Protein AF-A0A3B8WE90-F1 (afdb_monomer)

Solvent-accessible surface area (backbone atoms only — not comparable to full-atom values): 5217 Å² total; per-residue (Å²): 135,78,49,83,34,57,52,64,42,80,74,46,72,51,70,31,53,93,57,35,72,48,74,60,96,88,43,71,44,41,44,30,62,76,60,67,66,34,59,79,76,28,55,86,54,59,75,31,76,51,73,44,71,46,66,55,97,86,44,59,89,65,79,50,76,38,60,92,82,76,94,84,82,86,84,88,72,91,130

Foldseek 3Di:
DFAAFFDFDFPDKDWCPPQWDDDDPRDIDGLCVVVQVDVVVSVVCHRHIDTDGDDDPPTDPGTGGRDDDDDDDDDDHDD

Structure (mmCIF, N/CA/C/O backbone):
data_AF-A0A3B8WE90-F1
#
_entry.id   AF-A0A3B8WE90-F1
#
loop_
_atom_site.group_PDB
_atom_site.id
_atom_site.type_symbol
_atom_site.label_atom_id
_atom_site.label_alt_id
_atom_site.label_comp_id
_atom_site.label_asym_id
_atom_site.label_entity_id
_atom_site.label_seq_id
_atom_site.pdbx_PDB_ins_code
_atom_site.Cartn_x
_atom_site.Cartn_y
_ato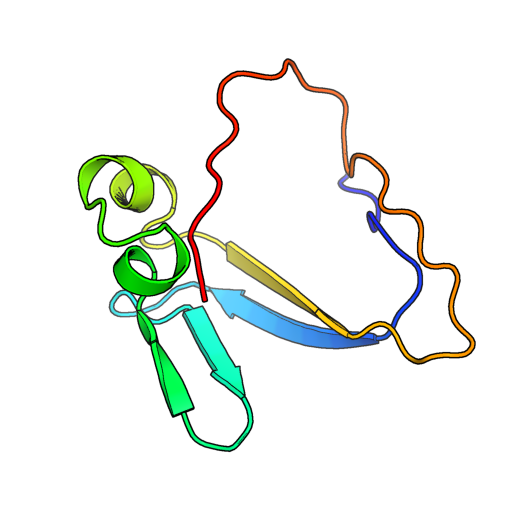m_site.Cartn_z
_atom_site.occupancy
_atom_site.B_iso_or_equiv
_atom_site.auth_seq_id
_atom_site.auth_comp_id
_atom_site.auth_asym_id
_atom_site.auth_atom_id
_atom_site.pdbx_PDB_model_num
ATOM 1 N N . THR A 1 1 ? -8.842 -14.620 -9.611 1.00 88.31 1 THR A N 1
ATOM 2 C CA . THR A 1 1 ? -8.477 -14.553 -8.182 1.00 88.31 1 THR A CA 1
ATOM 3 C C . THR A 1 1 ? -7.298 -13.625 -8.026 1.00 88.31 1 THR A C 1
ATOM 5 O 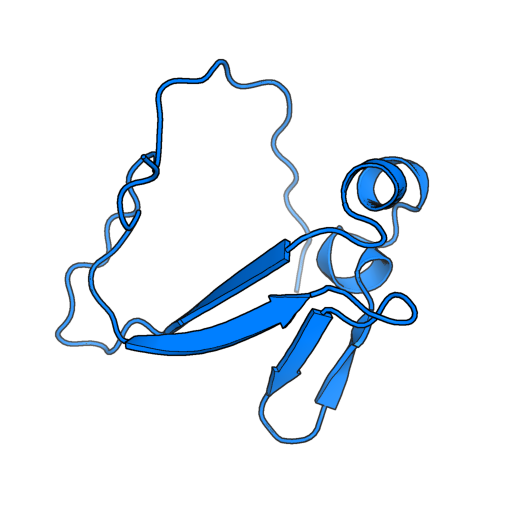O . THR A 1 1 ? -6.439 -13.646 -8.900 1.00 88.31 1 THR A O 1
ATOM 8 N N . LEU A 1 2 ? -7.277 -12.811 -6.971 1.00 94.25 2 LEU A N 1
ATOM 9 C CA . LEU A 1 2 ? -6.119 -12.001 -6.586 1.00 94.25 2 LEU A CA 1
ATOM 10 C C . LEU A 1 2 ? -5.316 -12.750 -5.517 1.00 94.25 2 LEU A C 1
ATOM 12 O O . LEU A 1 2 ? -5.911 -13.395 -4.652 1.00 94.25 2 LEU A O 1
ATOM 16 N N . THR A 1 3 ? -3.991 -12.671 -5.581 1.00 96.75 3 THR A N 1
ATOM 17 C CA . THR A 1 3 ? -3.093 -13.257 -4.573 1.00 96.75 3 THR A CA 1
ATOM 18 C C . THR A 1 3 ? -2.631 -12.175 -3.599 1.00 96.75 3 THR A C 1
ATOM 20 O O . THR A 1 3 ? -2.488 -11.019 -3.993 1.00 96.75 3 THR A O 1
ATOM 23 N N . SER A 1 4 ? -2.376 -12.531 -2.334 1.00 96.75 4 SER A N 1
ATOM 24 C CA . SER A 1 4 ? -1.764 -11.590 -1.387 1.00 96.75 4 SER A CA 1
ATOM 25 C C . SER A 1 4 ? -0.395 -11.129 -1.908 1.00 96.75 4 SER A C 1
ATOM 27 O O . SER A 1 4 ? 0.409 -11.981 -2.295 1.00 96.75 4 SER A O 1
ATOM 29 N N . PRO A 1 5 ? -0.100 -9.818 -1.918 1.00 97.38 5 PRO A N 1
ATOM 30 C CA . PRO A 1 5 ? 1.175 -9.314 -2.419 1.00 97.38 5 PRO A CA 1
ATOM 31 C C . PRO A 1 5 ? 2.335 -9.489 -1.426 1.00 97.38 5 PRO A C 1
ATOM 33 O O . PRO A 1 5 ? 3.492 -9.315 -1.805 1.00 97.38 5 PRO A O 1
ATOM 36 N N . VAL A 1 6 ? 2.052 -9.765 -0.150 1.00 97.62 6 VAL A N 1
ATOM 37 C CA . VAL A 1 6 ? 3.041 -9.726 0.939 1.00 97.62 6 VAL A CA 1
ATOM 38 C C . VAL A 1 6 ? 2.635 -10.670 2.082 1.00 97.62 6 VAL A C 1
ATOM 40 O O . VAL A 1 6 ? 1.445 -10.961 2.252 1.00 97.62 6 VAL A O 1
ATOM 43 N N . ASP A 1 7 ? 3.619 -11.088 2.885 1.00 97.12 7 ASP A N 1
ATOM 44 C CA . ASP A 1 7 ? 3.408 -11.718 4.192 1.00 97.12 7 ASP A CA 1
ATOM 45 C C . ASP A 1 7 ? 3.060 -10.673 5.261 1.00 97.12 7 ASP A C 1
ATOM 47 O O . ASP A 1 7 ? 3.793 -9.708 5.474 1.00 97.12 7 ASP A O 1
ATOM 51 N N . GLY A 1 8 ? 1.955 -10.868 5.975 1.00 95.62 8 GLY A N 1
ATOM 52 C CA . GLY A 1 8 ? 1.550 -9.957 7.038 1.00 95.62 8 GLY A CA 1
ATOM 53 C C . GLY A 1 8 ? 0.144 -10.238 7.542 1.00 95.62 8 GLY A C 1
ATOM 54 O O . GLY A 1 8 ? -0.430 -11.300 7.295 1.00 95.62 8 GLY A O 1
ATOM 55 N N . ALA A 1 9 ? -0.424 -9.264 8.245 1.00 95.56 9 ALA A N 1
ATOM 56 C CA . ALA A 1 9 ? -1.795 -9.316 8.734 1.00 95.56 9 ALA A CA 1
ATOM 57 C C . ALA A 1 9 ? -2.651 -8.245 8.054 1.00 95.56 9 ALA A C 1
ATOM 59 O O . ALA A 1 9 ? -2.215 -7.105 7.884 1.00 95.56 9 ALA A O 1
ATOM 60 N N . ILE A 1 10 ? -3.892 -8.591 7.70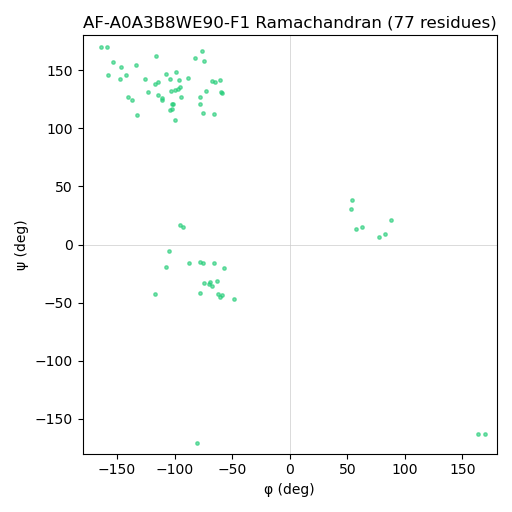2 1.00 93.50 10 ILE A N 1
ATOM 61 C CA . ILE A 1 10 ? -4.876 -7.598 7.261 1.00 93.50 10 ILE A CA 1
ATOM 62 C C . ILE A 1 10 ? -5.176 -6.691 8.455 1.00 93.50 10 ILE A C 1
ATOM 64 O O . ILE A 1 10 ? -5.763 -7.129 9.442 1.00 93.50 10 ILE A O 1
ATOM 68 N N . SER A 1 11 ? -4.761 -5.430 8.358 1.00 89.44 11 SER A N 1
ATOM 69 C CA . SER A 1 11 ? -5.092 -4.400 9.342 1.00 89.44 11 SER A CA 1
ATOM 70 C C . SER A 1 11 ? -6.516 -3.897 9.133 1.00 89.44 11 SER A C 1
ATOM 72 O O . SER A 1 11 ? -7.238 -3.668 10.098 1.00 89.44 11 SER A O 1
ATOM 74 N N . GLN A 1 12 ? -6.913 -3.705 7.874 1.00 87.81 12 GLN A N 1
ATOM 75 C CA . GLN A 1 12 ? -8.253 -3.274 7.490 1.00 87.81 12 GLN A CA 1
ATOM 76 C C . GLN A 1 12 ? -8.520 -3.687 6.039 1.00 87.81 12 GLN A C 1
ATOM 78 O O . GLN A 1 12 ? -7.604 -3.703 5.219 1.00 87.81 12 GLN A O 1
ATOM 83 N N . ILE A 1 13 ? -9.764 -4.035 5.725 1.00 91.44 13 ILE A N 1
ATOM 84 C CA . ILE A 1 13 ? -10.223 -4.349 4.369 1.00 91.44 13 ILE A CA 1
ATOM 85 C C . ILE A 1 13 ? -11.683 -3.918 4.241 1.00 91.44 13 ILE A C 1
ATOM 87 O O . ILE A 1 13 ? -12.443 -4.046 5.203 1.00 91.44 13 ILE A O 1
ATOM 91 N N . GLY A 1 14 ? -12.078 -3.391 3.087 1.00 89.81 14 GLY A N 1
ATOM 92 C CA . GLY A 1 14 ? -13.461 -2.988 2.857 1.00 89.81 14 GLY A CA 1
ATOM 93 C C . GLY A 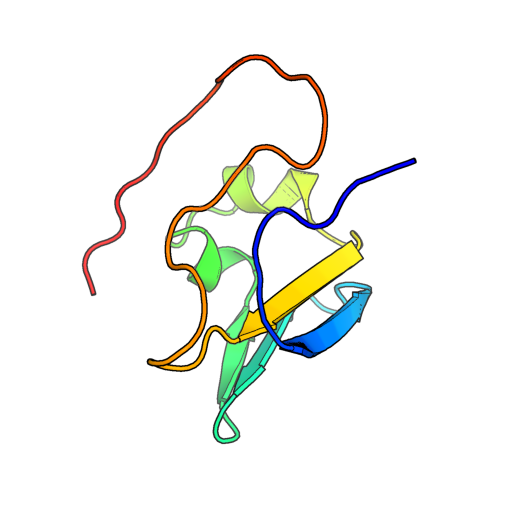1 14 ? -13.633 -2.056 1.668 1.00 89.81 14 GLY A C 1
ATOM 94 O O . GLY A 1 14 ? -12.755 -1.944 0.817 1.00 89.81 14 GLY A O 1
ATOM 95 N N . GLN A 1 15 ? -14.782 -1.388 1.631 1.00 90.50 15 GLN A N 1
ATOM 96 C CA . GLN A 1 15 ? -15.109 -0.390 0.617 1.00 90.50 15 GLN A CA 1
ATOM 97 C C . GLN A 1 15 ? -14.626 0.999 1.037 1.00 90.50 15 GLN A C 1
ATOM 99 O O . GLN A 1 15 ? -14.707 1.375 2.210 1.00 90.50 15 GLN A O 1
ATOM 104 N N . ILE A 1 16 ? -14.154 1.771 0.066 1.00 88.19 16 ILE A N 1
ATOM 105 C CA . ILE A 1 16 ? -13.841 3.187 0.216 1.00 88.19 16 ILE A CA 1
ATOM 106 C C . ILE A 1 16 ? -15.174 3.934 0.238 1.00 88.19 16 ILE A C 1
ATOM 108 O O . ILE A 1 16 ? -15.889 3.972 -0.760 1.00 88.19 16 ILE A O 1
ATOM 112 N N . SER A 1 17 ? -15.523 4.531 1.378 1.00 76.94 17 SER A N 1
ATOM 113 C CA . SER A 1 17 ? -16.753 5.321 1.518 1.00 76.94 17 SER A CA 1
ATOM 114 C C . SER A 1 17 ? -16.415 6.770 1.833 1.00 76.94 17 SER A C 1
ATOM 116 O O . SER A 1 17 ? -15.551 7.042 2.668 1.00 76.94 17 SER A O 1
ATOM 118 N N . THR A 1 18 ? -17.124 7.710 1.206 1.00 67.94 18 THR A N 1
ATOM 119 C CA . THR A 1 18 ? -16.984 9.153 1.487 1.00 67.94 18 THR A CA 1
ATOM 120 C C . THR A 1 18 ? -15.535 9.646 1.373 1.00 67.94 18 THR A C 1
ATOM 122 O O . THR A 1 18 ? -15.077 10.429 2.201 1.00 67.94 18 THR A O 1
ATOM 125 N N . ASP A 1 19 ? -14.797 9.126 0.388 1.00 66.94 19 ASP A N 1
ATOM 126 C CA . ASP A 1 19 ? -13.392 9.464 0.126 1.00 66.94 19 ASP A CA 1
ATOM 127 C C . ASP A 1 19 ? -12.404 9.106 1.252 1.00 66.94 19 ASP A C 1
ATOM 129 O O . ASP A 1 19 ? -11.271 9.577 1.276 1.00 66.94 19 ASP A O 1
ATOM 133 N N . ARG A 1 20 ? -12.813 8.265 2.210 1.00 68.50 20 ARG A N 1
ATOM 134 C CA . ARG A 1 20 ? -11.993 7.867 3.361 1.00 68.50 20 ARG A CA 1
ATOM 135 C C . ARG A 1 20 ? -11.595 6.407 3.241 1.00 68.50 20 ARG A C 1
ATOM 137 O O . ARG A 1 20 ? -12.445 5.524 3.147 1.00 68.50 20 ARG A O 1
ATOM 144 N N . VAL A 1 21 ? -10.290 6.167 3.285 1.00 67.19 21 VAL A N 1
ATOM 145 C CA . VAL A 1 21 ? -9.702 4.837 3.052 1.00 67.19 21 VAL A CA 1
ATOM 146 C C . VAL A 1 21 ? -9.188 4.215 4.350 1.00 67.19 21 VAL A C 1
ATOM 148 O O . VAL A 1 21 ? -8.996 3.010 4.433 1.00 67.19 21 VAL A O 1
ATOM 151 N N . PHE A 1 22 ? -8.954 5.013 5.394 1.00 68.00 22 PHE A N 1
ATOM 152 C CA . PHE A 1 22 ? -8.076 4.583 6.476 1.00 68.00 22 PHE A CA 1
ATOM 153 C C . PHE A 1 22 ? -8.534 5.027 7.860 1.00 68.00 22 PHE A C 1
ATOM 155 O O . PHE A 1 22 ? -9.028 6.140 8.022 1.00 68.00 22 PHE A O 1
ATOM 162 N N . GLN A 1 23 ? -8.290 4.182 8.864 1.00 60.44 23 GLN A N 1
ATOM 163 C CA . GLN A 1 23 ? -8.043 4.609 10.238 1.00 60.44 23 GLN A CA 1
ATOM 164 C C . GLN A 1 23 ? -6.818 3.875 10.792 1.00 60.44 23 GLN A C 1
ATOM 166 O O . GLN A 1 23 ? -6.893 2.687 11.092 1.00 60.44 23 GLN A O 1
ATOM 171 N N . ALA A 1 24 ? -5.708 4.574 11.027 1.00 58.38 24 ALA A N 1
ATOM 172 C CA . ALA A 1 24 ? -4.704 4.081 11.969 1.00 58.38 24 ALA A CA 1
ATOM 173 C C . ALA A 1 24 ? -4.410 5.127 13.017 1.00 58.38 24 ALA A C 1
ATOM 175 O O . ALA A 1 24 ? -4.380 6.328 12.755 1.00 58.38 24 ALA A O 1
ATOM 176 N N . LYS A 1 25 ? -4.206 4.634 14.240 1.00 58.44 25 LYS A N 1
ATOM 177 C CA . LYS A 1 25 ? -3.944 5.461 15.420 1.00 58.44 25 LYS A CA 1
ATOM 178 C C . LYS A 1 25 ? -5.005 6.558 15.635 1.00 58.44 25 LYS A C 1
ATOM 180 O O . LYS A 1 25 ? -4.691 7.618 16.160 1.00 58.44 25 LYS A O 1
ATOM 185 N N . GLY A 1 26 ? -6.253 6.309 15.224 1.0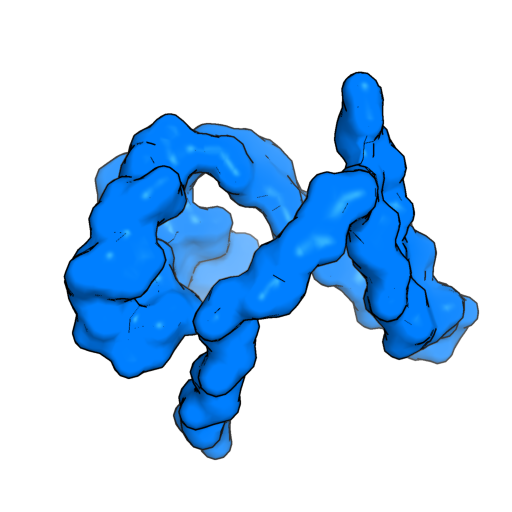0 62.00 26 GLY A N 1
ATOM 186 C CA . GLY A 1 26 ? -7.360 7.264 15.352 1.00 62.00 26 GLY A CA 1
ATOM 187 C C . GLY A 1 26 ? -7.369 8.402 14.324 1.00 62.00 26 GLY A C 1
ATOM 188 O O . GLY A 1 26 ? -8.208 9.291 14.432 1.00 62.00 26 GLY A O 1
ATOM 189 N N . GLN A 1 27 ? -6.477 8.387 13.329 1.00 66.19 27 GLN A N 1
ATOM 190 C CA . GLN A 1 27 ? -6.469 9.350 12.228 1.00 66.19 27 GLN A CA 1
ATOM 191 C C . GLN A 1 27 ? -7.040 8.720 10.966 1.00 66.19 27 GLN A C 1
ATOM 193 O O . GLN A 1 27 ? -6.648 7.616 10.584 1.00 66.19 27 GLN A O 1
ATOM 198 N N . SER A 1 28 ? -7.955 9.440 10.320 1.00 71.38 28 SER A N 1
ATOM 199 C CA . SER A 1 28 ? -8.441 9.088 8.994 1.00 71.38 28 SER A CA 1
ATOM 200 C C . SER A 1 28 ? -7.702 9.867 7.923 1.00 71.38 28 SER A C 1
ATOM 202 O O . SER A 1 28 ? -7.629 11.087 8.048 1.00 71.38 28 SER A O 1
ATOM 204 N N . PHE A 1 29 ? -7.268 9.190 6.867 1.00 79.69 29 PHE A N 1
ATOM 205 C CA . PHE A 1 29 ? -6.759 9.842 5.662 1.00 79.69 29 PHE A CA 1
ATOM 206 C C . PHE A 1 29 ? -7.801 9.770 4.552 1.00 79.69 29 PHE A C 1
ATOM 208 O O . PHE A 1 29 ? -8.509 8.756 4.423 1.00 79.69 29 PHE A O 1
ATOM 215 N N . SER A 1 30 ? -7.897 10.843 3.771 1.00 87.38 30 SER A N 1
ATOM 216 C CA . SER A 1 30 ? -8.631 10.799 2.514 1.00 87.38 30 SER A CA 1
ATOM 217 C C . SER A 1 30 ? -7.841 10.034 1.451 1.00 87.38 30 SER A C 1
ATOM 219 O O . SER A 1 30 ? -6.618 9.882 1.529 1.00 87.38 30 SER A O 1
ATOM 221 N N . LEU A 1 31 ? -8.550 9.527 0.448 1.00 88.88 31 LEU A N 1
ATOM 222 C CA . LEU A 1 31 ? -7.954 8.888 -0.721 1.00 88.88 31 LEU A CA 1
ATOM 223 C C . LEU A 1 31 ? -7.024 9.861 -1.458 1.00 88.88 31 LEU A C 1
ATOM 225 O O . LEU A 1 31 ? -5.900 9.496 -1.798 1.00 88.88 31 LEU A O 1
ATOM 229 N N . THR A 1 32 ? -7.462 11.109 -1.632 1.00 90.81 32 THR A N 1
ATOM 230 C CA . THR A 1 32 ? -6.672 12.166 -2.272 1.00 90.81 32 THR A CA 1
ATOM 231 C C . THR A 1 32 ? -5.393 12.466 -1.490 1.00 90.81 32 THR A C 1
ATOM 233 O O . THR A 1 32 ? -4.325 12.558 -2.091 1.00 90.81 32 THR A O 1
ATOM 236 N N . GLU A 1 33 ? -5.446 12.542 -0.156 1.00 89.06 33 GLU A N 1
ATOM 237 C CA . GLU A 1 33 ? -4.249 12.707 0.685 1.00 89.06 33 GLU A CA 1
ATOM 238 C C . GLU A 1 33 ? -3.273 11.536 0.512 1.00 89.06 33 GLU A C 1
ATOM 240 O O . GLU A 1 33 ? -2.076 11.751 0.315 1.00 89.06 33 GLU A O 1
ATOM 245 N N . LEU A 1 34 ? -3.783 10.298 0.525 1.00 88.31 34 LEU A N 1
ATOM 246 C CA . LEU A 1 34 ? -2.971 9.089 0.360 1.00 88.31 34 LEU A CA 1
ATOM 247 C C . LEU A 1 34 ? -2.287 9.022 -1.015 1.00 88.31 34 LEU A C 1
ATOM 249 O O . LEU A 1 34 ? -1.191 8.477 -1.136 1.00 88.31 34 LEU A O 1
ATOM 253 N N . LEU A 1 35 ? -2.921 9.587 -2.043 1.00 90.25 35 LEU A N 1
ATOM 254 C CA . LEU A 1 35 ? -2.439 9.597 -3.427 1.00 90.25 35 LEU A CA 1
ATOM 255 C C . LEU A 1 35 ? -1.672 10.878 -3.804 1.00 90.25 35 LEU A C 1
ATOM 257 O O . LEU A 1 35 ? -1.429 11.132 -4.988 1.00 90.25 35 LEU A O 1
ATOM 261 N N . GLY A 1 36 ? -1.229 11.651 -2.805 1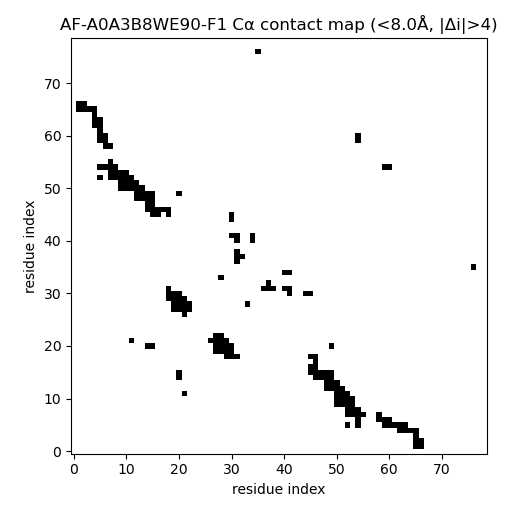.00 89.50 36 GLY A N 1
ATOM 262 C CA . GLY A 1 36 ? -0.328 12.793 -2.986 1.00 89.50 36 GLY A CA 1
ATOM 263 C C . GLY A 1 36 ? -1.018 14.126 -3.278 1.00 89.50 36 GLY A C 1
ATOM 264 O O . GLY A 1 36 ? -0.382 15.024 -3.821 1.00 89.50 36 GLY A O 1
ATOM 265 N N . GLY A 1 37 ? -2.299 14.265 -2.932 1.00 90.38 37 GLY A N 1
ATOM 266 C CA . GLY A 1 37 ? -3.085 15.489 -3.128 1.00 90.38 37 GLY A CA 1
ATOM 267 C C . GLY A 1 37 ? -3.672 15.656 -4.534 1.00 90.38 37 GLY A C 1
ATOM 268 O O . GLY A 1 37 ? -4.175 16.730 -4.851 1.00 90.38 37 GLY A O 1
ATOM 269 N N . ASP A 1 38 ? -3.590 14.624 -5.373 1.00 90.81 38 ASP A N 1
ATOM 270 C CA . ASP A 1 38 ? -4.000 14.644 -6.779 1.00 90.81 38 ASP A CA 1
ATOM 271 C C . ASP A 1 38 ? -5.388 14.008 -6.944 1.00 90.81 38 ASP A C 1
ATOM 273 O O . ASP A 1 38 ? -5.552 12.793 -6.806 1.00 90.81 38 ASP A O 1
ATOM 277 N N . ASP A 1 39 ? -6.394 14.844 -7.203 1.00 90.88 39 ASP A N 1
ATOM 278 C CA . ASP A 1 39 ? -7.790 14.411 -7.297 1.00 90.88 39 ASP A CA 1
ATOM 279 C C . ASP A 1 39 ? -8.059 13.574 -8.557 1.00 90.88 39 ASP A C 1
ATOM 281 O O . ASP A 1 39 ? -8.809 12.600 -8.505 1.00 90.88 39 ASP A O 1
ATOM 285 N N . GLU A 1 40 ? -7.378 13.878 -9.669 1.00 92.81 40 GLU A N 1
ATOM 286 C CA . GLU A 1 40 ? -7.497 13.099 -10.907 1.00 92.81 40 GLU A CA 1
ATOM 287 C C . GLU A 1 40 ? -6.912 11.694 -10.730 1.00 92.81 40 GLU A C 1
ATOM 289 O O . GLU A 1 40 ? -7.461 10.721 -11.250 1.00 92.81 40 GLU A O 1
ATOM 294 N N . ARG A 1 41 ? -5.830 11.561 -9.948 1.00 91.00 41 ARG A N 1
ATOM 295 C CA . ARG A 1 41 ? -5.281 10.249 -9.571 1.00 91.00 41 ARG A CA 1
ATOM 296 C C . ARG A 1 41 ? -6.204 9.486 -8.624 1.00 91.00 41 ARG A C 1
ATOM 298 O O . ARG A 1 41 ? -6.216 8.257 -8.670 1.00 91.00 41 ARG A O 1
ATOM 305 N N . ALA A 1 42 ? -6.942 10.179 -7.759 1.00 91.69 42 ALA A N 1
ATOM 306 C CA . ALA A 1 42 ? -7.866 9.561 -6.812 1.00 91.69 42 ALA A CA 1
ATOM 307 C C . ALA A 1 42 ? -9.155 9.058 -7.469 1.00 91.69 42 ALA A C 1
ATOM 309 O O . ALA A 1 42 ? -9.676 8.019 -7.061 1.00 91.69 42 ALA A O 1
ATOM 310 N N . GLU A 1 43 ? -9.634 9.743 -8.507 1.00 92.06 43 GLU A N 1
ATOM 311 C CA . GLU A 1 43 ? -10.916 9.464 -9.161 1.00 92.06 43 GLU A CA 1
ATOM 312 C C . GLU A 1 43 ? -11.150 7.979 -9.510 1.00 92.06 43 GLU A C 1
ATOM 314 O O . GLU A 1 43 ? -12.193 7.447 -9.127 1.00 92.06 43 GLU A O 1
ATOM 319 N N . PRO A 1 44 ? -10.200 7.239 -10.124 1.00 92.62 44 PRO A N 1
ATOM 320 C CA . PRO A 1 44 ? -10.415 5.836 -10.487 1.00 92.62 44 PRO A CA 1
ATOM 321 C C . PRO A 1 44 ? -10.595 4.889 -9.294 1.00 92.62 44 PRO A C 1
ATOM 323 O O . PRO A 1 44 ? -11.017 3.749 -9.482 1.00 92.62 44 PRO A O 1
ATOM 326 N N . PHE A 1 45 ? -10.223 5.323 -8.087 1.00 91.25 45 PHE A N 1
ATOM 327 C CA . PHE A 1 45 ? -10.287 4.521 -6.866 1.00 91.25 45 PHE A CA 1
ATOM 328 C C . PHE A 1 45 ? -11.453 4.923 -5.952 1.00 91.25 45 PHE A C 1
ATOM 330 O O . PHE A 1 45 ? -11.690 4.249 -4.946 1.00 91.25 45 PHE A O 1
ATOM 337 N N . ARG A 1 46 ? -12.197 5.994 -6.272 1.00 89.81 46 ARG A N 1
ATOM 338 C CA . ARG A 1 46 ? -13.397 6.371 -5.512 1.00 89.81 46 ARG A CA 1
ATOM 339 C C . ARG A 1 46 ? -14.427 5.244 -5.560 1.00 89.81 46 ARG A C 1
ATOM 341 O O . ARG A 1 46 ? -14.572 4.567 -6.572 1.00 89.81 46 ARG A O 1
ATOM 348 N N . GLU A 1 47 ? -15.108 5.022 -4.435 1.00 88.31 47 GLU A N 1
ATOM 349 C CA . GLU A 1 47 ? -16.089 3.933 -4.255 1.00 88.31 47 GLU A CA 1
ATOM 350 C C . GLU A 1 47 ? -15.527 2.513 -4.499 1.00 88.31 47 GLU A C 1
ATOM 352 O O . GLU A 1 47 ? -16.278 1.542 -4.592 1.00 88.31 47 GLU A O 1
ATOM 357 N N . GLY A 1 48 ? -14.198 2.376 -4.578 1.00 91.31 48 GLY A N 1
ATOM 358 C CA . GLY A 1 48 ? -13.512 1.106 -4.781 1.00 91.31 48 GLY A CA 1
ATOM 359 C C . GLY A 1 48 ? -13.369 0.270 -3.509 1.00 91.31 48 GLY A C 1
ATOM 360 O O . GLY A 1 48 ? -13.907 0.578 -2.445 1.00 91.31 48 GLY A O 1
ATOM 361 N N . GLU A 1 49 ? -12.586 -0.799 -3.612 1.00 92.06 49 GLU A N 1
ATOM 362 C CA . GLU A 1 49 ? -12.219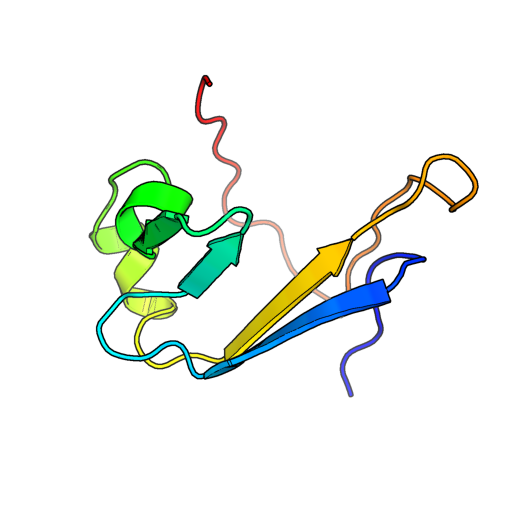 -1.661 -2.488 1.00 92.06 49 GLU A CA 1
ATOM 363 C C . GLU A 1 49 ? -10.752 -1.445 -2.113 1.00 92.06 49 GLU A C 1
ATOM 365 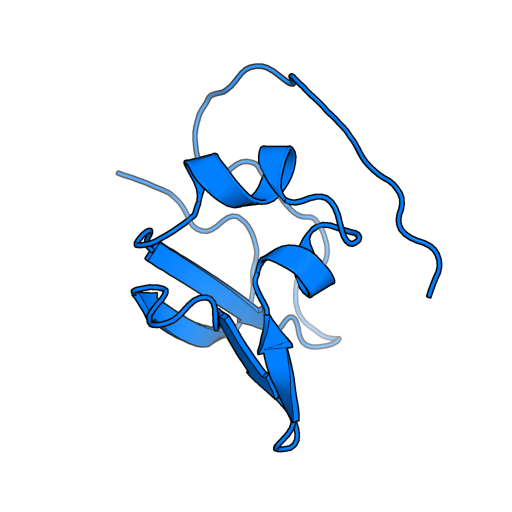O O . GLU A 1 49 ? -9.902 -1.205 -2.973 1.00 92.06 49 GLU A O 1
ATOM 370 N N . PHE A 1 50 ? -10.434 -1.559 -0.826 1.00 91.88 50 PHE A N 1
ATOM 371 C CA . PHE A 1 50 ? -9.069 -1.435 -0.327 1.00 91.88 50 PHE A CA 1
ATOM 372 C C . PHE A 1 50 ? -8.725 -2.560 0.646 1.00 91.88 50 PHE A C 1
ATOM 374 O O . PHE A 1 50 ? -9.589 -3.101 1.338 1.00 91.88 50 PHE A O 1
ATOM 381 N N . ALA A 1 51 ? -7.430 -2.858 0.740 1.00 92.38 51 ALA A N 1
ATOM 382 C CA . ALA A 1 51 ? -6.854 -3.707 1.772 1.00 92.38 51 ALA A CA 1
ATOM 383 C C . ALA A 1 51 ? -5.557 -3.074 2.290 1.00 92.38 51 ALA A C 1
ATOM 385 O O . ALA A 1 51 ? -4.632 -2.802 1.526 1.00 92.38 51 ALA A O 1
ATOM 386 N N . THR A 1 52 ? -5.477 -2.860 3.600 1.00 91.69 52 THR A N 1
ATOM 387 C CA . THR A 1 52 ? -4.269 -2.417 4.297 1.00 91.69 52 THR A CA 1
ATOM 388 C C . THR A 1 52 ? -3.637 -3.612 4.995 1.00 91.69 52 THR A C 1
ATOM 390 O O . THR A 1 52 ? -4.257 -4.233 5.861 1.00 91.69 52 THR A O 1
ATOM 393 N N . ILE A 1 53 ? -2.390 -3.918 4.642 1.00 93.88 53 ILE A N 1
ATOM 394 C CA . ILE A 1 53 ? -1.638 -5.049 5.192 1.00 93.88 53 ILE A CA 1
ATOM 395 C C . ILE A 1 53 ? -0.501 -4.503 6.056 1.00 93.88 53 ILE A C 1
ATOM 397 O O . ILE A 1 53 ? 0.286 -3.673 5.604 1.00 93.88 53 ILE A O 1
ATOM 401 N N . TYR A 1 54 ? -0.426 -4.961 7.303 1.00 94.06 54 TYR A N 1
ATOM 402 C CA . TYR A 1 54 ? 0.666 -4.653 8.220 1.00 94.06 54 TYR A CA 1
ATOM 403 C C . TYR A 1 54 ? 1.729 -5.754 8.161 1.00 94.06 54 TYR A C 1
ATOM 405 O O . TYR A 1 54 ? 1.408 -6.928 8.362 1.00 94.06 54 TYR A O 1
ATOM 413 N N . LEU A 1 55 ? 2.983 -5.357 7.925 1.00 96.00 55 LEU A N 1
ATOM 414 C CA . LEU A 1 55 ? 4.157 -6.226 7.991 1.00 96.00 55 LEU A CA 1
ATOM 415 C C . LEU A 1 55 ? 4.868 -5.979 9.320 1.00 96.00 55 LEU A C 1
ATOM 417 O O . LEU A 1 55 ? 5.285 -4.859 9.623 1.00 96.00 55 LEU A O 1
ATOM 421 N N . SER A 1 56 ? 5.007 -7.027 10.118 1.00 95.88 56 SER A N 1
ATOM 422 C CA . SER A 1 56 ? 5.804 -7.001 11.336 1.00 95.88 56 SER A CA 1
ATOM 423 C C . SER A 1 56 ? 7.291 -7.218 11.023 1.00 95.88 56 SER A C 1
ATOM 425 O O . SER A 1 56 ? 7.626 -7.806 9.996 1.00 95.88 56 SER A O 1
ATOM 427 N N . PRO A 1 57 ? 8.217 -6.837 11.925 1.00 96.50 57 PRO A N 1
ATOM 428 C CA . PRO A 1 57 ? 9.659 -6.972 11.686 1.00 96.50 57 PRO A CA 1
ATOM 429 C C . PRO A 1 57 ? 10.154 -8.395 11.378 1.00 96.50 57 PRO A C 1
ATOM 431 O O . PRO A 1 57 ? 11.241 -8.556 10.834 1.00 96.50 57 PRO A O 1
ATOM 434 N N . LYS A 1 58 ? 9.382 -9.426 11.740 1.00 96.19 58 LYS A N 1
ATOM 435 C CA . LYS A 1 58 ? 9.703 -10.835 11.461 1.00 96.19 58 LYS A CA 1
ATOM 436 C C . LYS A 1 58 ? 9.206 -11.319 10.094 1.00 96.19 58 LYS A C 1
ATOM 438 O O . LYS A 1 58 ? 9.619 -12.393 9.669 1.00 96.19 58 LYS A O 1
ATOM 443 N N . ASP A 1 59 ? 8.296 -10.585 9.458 1.00 96.94 59 ASP A N 1
ATOM 444 C CA . ASP A 1 59 ? 7.677 -11.013 8.206 1.00 96.94 59 ASP A CA 1
ATOM 445 C C . ASP A 1 59 ? 8.647 -10.817 7.034 1.00 96.94 59 ASP A C 1
ATOM 447 O O . ASP A 1 59 ? 9.689 -10.162 7.142 1.00 96.94 59 ASP A O 1
ATOM 451 N N . TYR A 1 60 ? 8.338 -11.407 5.885 1.00 97.06 60 TYR A N 1
ATOM 452 C CA . TYR A 1 60 ? 9.131 -11.205 4.680 1.00 97.06 60 TYR A CA 1
ATOM 453 C C . TYR A 1 60 ? 8.797 -9.850 4.033 1.00 97.06 60 TYR A C 1
ATOM 455 O O . TYR A 1 60 ? 7.664 -9.586 3.647 1.00 97.06 60 TYR A O 1
ATOM 463 N N . HIS A 1 61 ? 9.802 -8.979 3.893 1.00 96.81 61 HIS A N 1
ATOM 464 C CA . HIS A 1 61 ? 9.616 -7.565 3.529 1.00 96.81 61 HIS A CA 1
ATOM 465 C C . HIS A 1 61 ? 9.695 -7.270 2.020 1.00 96.81 61 HIS A C 1
ATOM 467 O O . HIS A 1 61 ? 9.867 -6.113 1.631 1.00 96.81 61 HIS A O 1
ATOM 473 N N . ARG A 1 62 ? 9.605 -8.282 1.144 1.00 97.38 62 ARG A N 1
ATOM 474 C CA . ARG A 1 62 ? 9.453 -8.016 -0.296 1.00 97.38 62 ARG A CA 1
ATOM 475 C C . ARG A 1 62 ? 7.986 -8.065 -0.687 1.00 97.38 62 ARG A C 1
ATOM 477 O O . ARG A 1 62 ? 7.265 -8.982 -0.312 1.00 97.38 62 ARG A O 1
ATOM 484 N N . ILE A 1 63 ? 7.587 -7.083 -1.484 1.00 97.56 63 ILE A N 1
ATOM 485 C CA . ILE A 1 63 ? 6.234 -6.950 -2.014 1.00 97.56 63 ILE A CA 1
ATOM 486 C C . ILE A 1 63 ? 6.230 -7.487 -3.444 1.00 97.56 63 ILE A C 1
ATOM 488 O O . ILE A 1 63 ? 7.109 -7.165 -4.246 1.00 97.56 63 ILE A O 1
ATOM 492 N N . HIS A 1 64 ? 5.240 -8.314 -3.754 1.00 97.75 64 HIS A N 1
ATOM 493 C CA . HIS A 1 64 ? 5.036 -8.946 -5.050 1.00 97.75 64 HIS A CA 1
ATOM 494 C C . HIS A 1 64 ? 3.727 -8.470 -5.690 1.00 97.75 64 HIS A C 1
ATOM 496 O O . HIS A 1 64 ? 2.846 -7.928 -5.028 1.00 97.75 64 HIS A O 1
ATOM 502 N N . MET A 1 65 ? 3.590 -8.670 -7.001 1.00 97.38 65 MET A N 1
ATOM 503 C CA . MET A 1 65 ? 2.375 -8.290 -7.721 1.00 97.38 65 MET A CA 1
ATOM 504 C C . MET A 1 65 ? 1.215 -9.248 -7.384 1.00 97.38 65 MET A C 1
ATOM 506 O O . MET A 1 65 ? 1.402 -10.462 -7.484 1.00 97.38 65 MET A O 1
ATOM 510 N N . PRO A 1 66 ? 0.009 -8.743 -7.055 1.00 96.94 66 PRO A N 1
ATOM 511 C CA . PRO A 1 66 ? -1.149 -9.584 -6.726 1.00 96.94 66 PRO A CA 1
ATOM 512 C C . PRO A 1 66 ? -1.799 -10.240 -7.959 1.00 96.94 66 PRO A C 1
ATOM 514 O O . PRO A 1 66 ? -2.587 -11.178 -7.827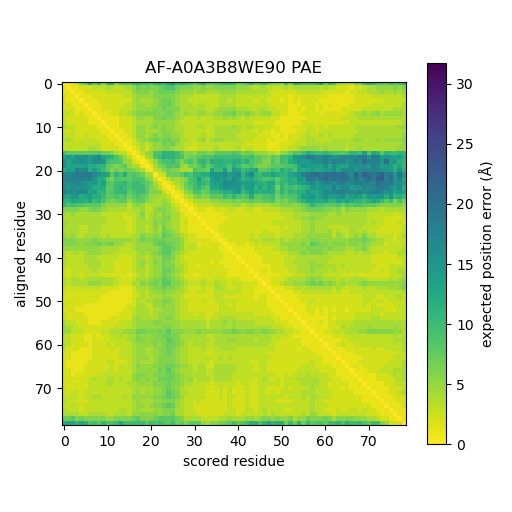 1.00 96.94 66 PRO A O 1
ATOM 517 N N . MET A 1 67 ? -1.481 -9.737 -9.158 1.00 97.62 67 MET A N 1
ATOM 518 C CA . MET A 1 67 ? -1.889 -10.250 -10.469 1.00 97.62 67 MET A CA 1
ATOM 519 C C . MET A 1 67 ? -0.927 -9.757 -11.564 1.00 97.62 67 MET A C 1
ATOM 521 O O . MET A 1 67 ? -0.108 -8.869 -11.325 1.00 97.62 67 MET A O 1
ATOM 525 N N . ALA A 1 68 ? -1.035 -10.299 -12.781 1.00 98.00 68 ALA A N 1
ATOM 526 C CA . ALA A 1 68 ? -0.309 -9.771 -13.936 1.00 98.00 68 ALA A CA 1
ATOM 527 C C . ALA A 1 68 ? -0.779 -8.345 -14.284 1.00 98.00 68 ALA A C 1
ATOM 529 O O . ALA A 1 68 ? -1.974 -8.063 -14.263 1.00 98.00 68 ALA A O 1
ATOM 530 N N . GLY A 1 69 ? 0.151 -7.459 -14.643 1.00 95.81 69 GLY A N 1
ATOM 531 C CA . GLY A 1 69 ? -0.152 -6.078 -15.012 1.00 95.81 69 GLY A CA 1
ATOM 532 C C . GLY A 1 69 ? 1.004 -5.404 -15.746 1.00 95.81 69 GLY A C 1
ATOM 533 O O . GLY A 1 69 ? 2.110 -5.938 -15.818 1.00 95.81 69 GLY A O 1
ATOM 534 N N . THR A 1 70 ? 0.745 -4.221 -16.298 1.00 98.00 70 THR A N 1
ATOM 535 C CA . THR A 1 70 ? 1.754 -3.376 -16.951 1.00 98.00 70 THR A CA 1
ATOM 536 C C . THR A 1 70 ? 1.917 -2.097 -16.145 1.00 98.00 70 THR A C 1
ATOM 538 O O . THR A 1 70 ? 0.925 -1.432 -15.861 1.00 98.00 70 THR A O 1
ATOM 541 N N . LEU A 1 71 ? 3.155 -1.746 -15.792 1.00 97.38 71 LEU A N 1
ATOM 542 C CA . LEU A 1 71 ? 3.458 -0.502 -15.085 1.00 97.38 71 LEU A CA 1
ATOM 543 C C . LEU A 1 71 ? 2.980 0.711 -15.905 1.00 97.38 71 LEU A C 1
ATOM 545 O O . LEU A 1 71 ? 3.270 0.801 -17.100 1.00 97.38 71 LEU A O 1
ATOM 549 N N . LYS A 1 72 ? 2.248 1.626 -15.262 1.00 95.81 72 LYS A N 1
ATOM 550 C CA . LYS A 1 72 ? 1.726 2.860 -15.877 1.00 95.81 72 LYS A CA 1
ATOM 551 C C . LYS A 1 72 ? 2.297 4.126 -15.247 1.00 95.81 72 LYS A C 1
ATOM 553 O O . LYS A 1 72 ? 2.665 5.035 -15.979 1.00 95.81 72 LYS A O 1
ATOM 558 N N . GLU A 1 73 ? 2.397 4.167 -13.923 1.00 94.38 73 GLU A N 1
ATOM 559 C CA . GLU A 1 73 ? 2.840 5.339 -13.164 1.00 94.38 73 GLU A CA 1
ATOM 560 C C . GLU A 1 73 ? 3.604 4.888 -11.907 1.00 94.38 73 GLU A C 1
ATOM 562 O O . GLU A 1 73 ? 3.367 3.795 -11.386 1.00 94.38 73 GLU A O 1
ATOM 567 N N . MET A 1 74 ? 4.523 5.728 -11.428 1.00 94.94 74 MET A N 1
ATOM 568 C CA . MET A 1 74 ? 5.155 5.628 -10.113 1.00 94.94 74 MET A CA 1
ATOM 569 C C . MET A 1 74 ? 5.295 7.042 -9.546 1.00 94.94 74 MET A C 1
ATOM 571 O O . MET A 1 74 ? 5.865 7.912 -10.202 1.00 94.94 74 MET A O 1
ATOM 575 N N . VAL A 1 75 ? 4.805 7.257 -8.325 1.00 92.31 75 VAL A N 1
ATOM 576 C CA . VAL A 1 75 ? 4.799 8.567 -7.661 1.00 92.31 75 VAL A CA 1
ATOM 577 C C . VAL A 1 75 ? 5.534 8.459 -6.335 1.00 92.31 75 VAL A C 1
ATOM 579 O O . VAL A 1 75 ? 5.273 7.551 -5.548 1.00 92.31 75 VAL A O 1
ATOM 582 N N . TYR A 1 76 ? 6.455 9.387 -6.086 1.00 93.88 76 TYR A N 1
ATOM 583 C CA . TYR A 1 76 ? 7.118 9.544 -4.796 1.00 93.88 76 TYR A CA 1
ATOM 584 C C . TYR A 1 76 ? 6.530 10.760 -4.077 1.00 93.88 76 TYR A C 1
ATOM 586 O O . TYR A 1 76 ? 6.678 11.885 -4.553 1.00 93.88 76 TYR A O 1
ATOM 594 N N . VAL A 1 77 ? 5.870 10.529 -2.940 1.00 88.75 77 VAL A N 1
ATOM 595 C CA . VAL A 1 77 ? 5.339 11.585 -2.068 1.00 88.75 77 VAL A CA 1
ATOM 596 C C . VAL A 1 77 ? 6.286 11.731 -0.870 1.00 88.75 77 VAL A C 1
ATOM 598 O O . VAL A 1 77 ? 6.453 10.760 -0.129 1.00 88.75 77 VAL A O 1
ATOM 601 N N . PRO A 1 78 ? 6.947 12.887 -0.678 1.00 90.19 78 PRO A N 1
ATOM 602 C CA . PRO A 1 78 ? 7.791 13.111 0.492 1.00 90.19 78 PRO A CA 1
ATOM 603 C C . PRO A 1 78 ? 6.937 13.172 1.767 1.00 90.19 78 PRO A C 1
ATOM 605 O O . PRO A 1 78 ? 5.848 13.747 1.753 1.00 90.19 78 PRO A O 1
ATOM 608 N N . GLY A 1 79 ? 7.446 12.581 2.850 1.00 79.81 79 GLY A N 1
ATOM 609 C CA . GLY A 1 79 ? 6.815 12.553 4.174 1.00 79.81 79 GLY A CA 1
ATOM 610 C C . GLY A 1 79 ? 7.622 13.275 5.239 1.00 79.81 79 GLY A C 1
ATOM 611 O O . GLY A 1 79 ? 8.824 13.534 4.997 1.00 79.81 79 GLY A O 1
#

Mean predicted aligned error: 4.53 Å

Organism: Marinobacter nauticus (NCBI:txid2743)

Nearest PDB structures (foldseek):
  7cnz-assembly2_E  TM=9.313E-01  e=1.303E-06  Escherichia coli K-12
  7cnz-assembly2_G  TM=9.307E-01  e=3.415E-06  Escherichia coli K-12
  8x4q-assembly1_A  TM=7.990E-01  e=1.354E-02  Psilocybe cubensis
  8x4q-assembly3_E  TM=8.014E-01  e=5.931E-02  Psilocybe cubensis

pLDDT: mean 88.79, std 10.5, range [58.38, 98.0]

InterPro domains:
  IPR003817 Phosphatidylserine decarboxylase-related [PF02666] (2-79)
  IPR003817 Phosphatidylserine decarboxylase-related [PTHR10067] (3-79)

Radius of gyration: 13.67 Å; Cα contacts (8 Å, |Δi|>4): 96; chains: 1; bounding box: 27×30×32 Å

Sequence (79 aa):
TLTSPVDGAISQIGQISTDRVFQAKGQSFSLTELLGGDDERAEPFREGEFATIYLSPKDYHRIHMPMAGTLKEMVYVPG

Secondary structure (DSSP, 8-state):
-PPPSSSSEEEEEEE-BTTB---BTTB--BHHHHTTS-HHHHGGGTT-EEEEEEPPTTS------SS------------